Protein AF-A0A8J6BHZ6-F1 (afdb_monomer_lite)

Sequence (72 aa):
TAALECIDLGVLQIHSVQFSARLAMEGRVNEARNVALELKELIDLVMTHENKVYGVVYEDWEDSMSPIYEDL

Organism: Eleutherodactylus coqui (NCBI:txid57060)

Foldseek 3Di:
DVVLVPDDLVVLLVVLCVQLVVCVVVVVLVVSLVSNVVSVVSSVVSCVVVVPDDDPVNVVSCVVCCCSHPPD

pLDDT: mean 83.04, std 9.06, range [47.03, 95.06]

Radius of gyration: 12.39 Å; chains: 1; bounding box: 34×17×33 Å

Secondary structure (DSSP, 8-state):
-HHHHT--HHHHHHHHHHHHHHHHHTT-HHHHHHHHHHHHHHHHHHHHHTTPPP-HHHHHHHHHHHHHHT--

Structure (mmCIF, N/CA/C/O backbone):
data_AF-A0A8J6BHZ6-F1
#
_entry.id   AF-A0A8J6BHZ6-F1
#
loop_
_atom_site.group_PDB
_atom_site.id
_atom_site.type_symbol
_atom_site.label_atom_id
_atom_site.label_alt_id
_atom_site.label_comp_id
_atom_site.label_asym_id
_atom_site.label_entity_id
_atom_site.label_seq_id
_atom_site.pdbx_PDB_ins_code
_atom_site.Cartn_x
_atom_site.Cartn_y
_atom_site.Cartn_z
_atom_site.occupancy
_atom_site.B_iso_or_equiv
_atom_site.auth_seq_id
_atom_site.auth_comp_id
_atom_site.auth_asym_id
_atom_site.auth_atom_id
_atom_site.pdbx_PDB_model_num
ATOM 1 N N . THR A 1 1 ? 17.639 9.466 -6.273 1.00 59.25 1 THR A N 1
ATOM 2 C CA . THR A 1 1 ? 17.732 8.470 -7.358 1.00 59.25 1 THR A CA 1
ATOM 3 C C . THR A 1 1 ? 18.507 7.242 -6.916 1.00 59.25 1 THR A C 1
ATOM 5 O O . THR A 1 1 ? 17.861 6.221 -6.810 1.00 59.25 1 THR A O 1
ATOM 8 N N . ALA A 1 2 ? 19.770 7.323 -6.468 1.00 67.62 2 ALA A N 1
ATOM 9 C CA . ALA A 1 2 ? 20.517 6.139 -5.980 1.00 67.62 2 ALA A CA 1
ATOM 10 C C . ALA A 1 2 ? 19.818 5.310 -4.871 1.00 67.62 2 ALA A C 1
ATOM 12 O O . ALA A 1 2 ? 19.976 4.101 -4.804 1.00 67.62 2 ALA A O 1
ATOM 13 N N . ALA A 1 3 ? 19.024 5.946 -3.999 1.00 72.00 3 ALA A N 1
ATOM 14 C CA . ALA A 1 3 ? 18.238 5.230 -2.988 1.00 72.00 3 ALA A CA 1
ATOM 15 C C . ALA A 1 3 ? 17.066 4.423 -3.580 1.00 72.00 3 ALA A C 1
ATOM 17 O O . ALA A 1 3 ? 16.715 3.394 -3.021 1.00 72.00 3 ALA A O 1
ATOM 18 N N . LEU A 1 4 ? 16.479 4.881 -4.694 1.00 75.56 4 LEU A N 1
ATOM 19 C CA . LEU A 1 4 ? 15.385 4.188 -5.385 1.00 75.56 4 LEU A CA 1
ATOM 20 C C . LEU A 1 4 ? 15.908 2.971 -6.157 1.00 75.56 4 LEU A C 1
ATOM 22 O O . LEU A 1 4 ? 15.264 1.936 -6.131 1.00 75.56 4 LEU A O 1
ATOM 26 N N . GLU A 1 5 ? 17.101 3.068 -6.753 1.00 73.56 5 GLU A N 1
ATOM 27 C CA . GLU A 1 5 ? 17.767 1.960 -7.468 1.00 73.56 5 GLU A CA 1
ATOM 28 C C . GLU A 1 5 ? 18.112 0.764 -6.560 1.00 73.56 5 GLU A C 1
ATOM 30 O O . GLU A 1 5 ? 18.298 -0.352 -7.036 1.00 73.56 5 GLU A O 1
ATOM 35 N N . CYS A 1 6 ? 18.225 0.989 -5.247 1.00 81.00 6 CYS A N 1
ATOM 36 C CA . CYS A 1 6 ? 18.511 -0.057 -4.263 1.00 81.00 6 CYS A CA 1
ATOM 37 C C . CYS A 1 6 ? 17.247 -0.711 -3.684 1.00 81.00 6 CYS A C 1
ATOM 39 O O . CYS A 1 6 ? 17.366 -1.661 -2.906 1.00 81.00 6 CYS A O 1
ATOM 41 N N . ILE A 1 7 ? 16.057 -0.183 -3.985 1.00 82.19 7 ILE A N 1
ATOM 42 C CA . ILE A 1 7 ? 14.801 -0.702 -3.446 1.00 82.19 7 ILE A CA 1
ATOM 43 C C . ILE A 1 7 ? 14.321 -1.843 -4.335 1.00 82.19 7 ILE A C 1
ATOM 45 O O . ILE A 1 7 ? 13.901 -1.642 -5.469 1.00 82.19 7 ILE A O 1
ATOM 49 N N . ASP A 1 8 ? 14.329 -3.056 -3.786 1.00 86.25 8 ASP A N 1
ATOM 50 C CA . ASP A 1 8 ? 13.662 -4.183 -4.424 1.00 86.25 8 ASP A CA 1
ATOM 51 C C . ASP A 1 8 ? 12.140 -4.004 -4.316 1.00 86.25 8 ASP A C 1
ATOM 53 O O . ASP A 1 8 ? 11.562 -4.005 -3.225 1.00 86.25 8 ASP A O 1
ATOM 57 N N . LEU A 1 9 ? 11.495 -3.835 -5.471 1.00 83.88 9 LEU A N 1
ATOM 58 C CA . LEU A 1 9 ? 10.057 -3.611 -5.579 1.00 83.88 9 LEU A CA 1
ATOM 59 C C . LEU A 1 9 ? 9.222 -4.729 -4.934 1.00 83.88 9 LEU A C 1
ATOM 61 O O . LEU A 1 9 ? 8.222 -4.440 -4.282 1.00 83.88 9 LEU A O 1
ATOM 65 N N . GLY A 1 10 ? 9.629 -5.992 -5.088 1.00 82.81 10 GLY A N 1
ATOM 66 C CA . GLY A 1 10 ? 8.898 -7.125 -4.521 1.00 82.81 10 GLY A CA 1
ATOM 67 C C . GLY A 1 10 ? 8.985 -7.136 -2.997 1.00 82.81 10 GLY A C 1
ATOM 68 O O . GLY A 1 10 ? 7.988 -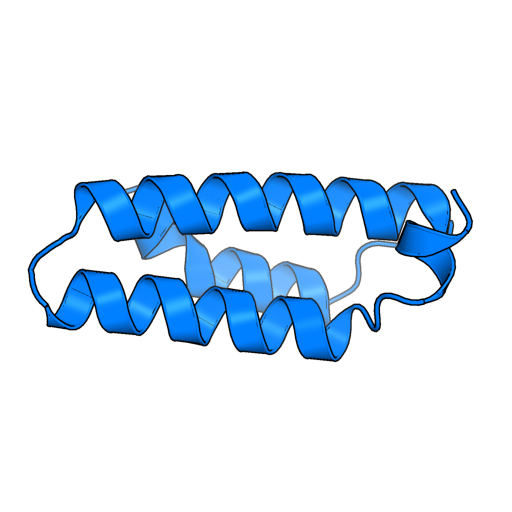7.357 -2.309 1.00 82.81 10 GLY A O 1
ATOM 69 N N . VAL A 1 11 ? 10.162 -6.818 -2.453 1.00 86.88 11 VAL A N 1
ATOM 70 C CA . VAL A 1 11 ? 10.352 -6.641 -1.005 1.00 86.88 11 VAL A CA 1
ATOM 71 C C . VAL A 1 11 ? 9.498 -5.486 -0.478 1.00 86.88 11 VAL A C 1
ATOM 73 O O . VAL A 1 11 ? 8.847 -5.627 0.560 1.00 86.88 11 VAL A O 1
ATOM 76 N N . LEU A 1 12 ? 9.449 -4.364 -1.203 1.00 87.94 12 LEU A N 1
ATOM 77 C CA . LEU A 1 12 ? 8.627 -3.212 -0.834 1.00 87.94 12 LEU A CA 1
ATOM 78 C C . LEU A 1 12 ? 7.127 -3.558 -0.810 1.00 87.94 12 LEU A C 1
ATOM 80 O O . LEU A 1 12 ? 6.445 -3.230 0.161 1.00 87.94 12 LEU A O 1
ATOM 84 N N . GLN A 1 13 ? 6.630 -4.262 -1.829 1.00 86.31 13 GLN A N 1
ATOM 85 C CA . GLN A 1 13 ? 5.237 -4.718 -1.914 1.00 86.31 13 GLN A CA 1
ATOM 86 C C . GLN A 1 13 ? 4.863 -5.686 -0.781 1.00 86.31 13 GLN A C 1
ATOM 88 O O . GLN A 1 13 ? 3.788 -5.573 -0.198 1.00 86.31 13 GLN A O 1
ATOM 93 N N . ILE A 1 14 ? 5.748 -6.620 -0.414 1.00 86.56 14 ILE A N 1
ATOM 94 C CA . ILE A 1 14 ? 5.499 -7.544 0.706 1.00 86.56 14 ILE A CA 1
ATOM 95 C C . ILE A 1 14 ? 5.415 -6.779 2.029 1.00 86.56 14 ILE A C 1
ATOM 97 O O . ILE A 1 14 ? 4.511 -7.011 2.837 1.00 86.56 14 ILE A O 1
ATOM 101 N N . HIS A 1 15 ? 6.355 -5.865 2.269 1.00 86.94 15 HIS A N 1
ATOM 102 C CA . HIS A 1 15 ? 6.383 -5.113 3.517 1.00 86.94 15 HIS A CA 1
ATOM 103 C C . HIS A 1 15 ? 5.214 -4.140 3.645 1.00 86.94 15 HIS A C 1
ATOM 105 O O . HIS A 1 15 ? 4.719 -3.958 4.759 1.00 86.94 15 HIS A O 1
ATOM 111 N N . SER A 1 16 ? 4.722 -3.570 2.542 1.00 88.12 16 SER A N 1
ATOM 112 C CA . SER A 1 16 ? 3.550 -2.694 2.590 1.00 88.12 16 SER A CA 1
ATOM 113 C C . SER A 1 16 ? 2.302 -3.408 3.084 1.00 88.12 16 SER A C 1
ATOM 115 O O . SER A 1 16 ? 1.647 -2.917 4.004 1.00 88.12 16 SER A O 1
ATOM 117 N N . VAL A 1 17 ? 2.056 -4.624 2.596 1.00 86.31 17 VAL A N 1
ATOM 118 C CA . VAL A 1 17 ? 0.969 -5.475 3.095 1.00 86.31 17 VAL A CA 1
ATOM 119 C C . VAL A 1 17 ? 1.157 -5.777 4.583 1.00 86.31 17 VAL A C 1
ATOM 121 O O . VAL A 1 17 ? 0.229 -5.623 5.377 1.00 86.31 17 VAL A O 1
ATOM 124 N N . GLN A 1 18 ? 2.366 -6.173 4.994 1.00 89.25 18 GLN A N 1
ATOM 125 C CA . GLN A 1 18 ? 2.647 -6.570 6.378 1.00 89.25 18 GLN A CA 1
ATOM 126 C C . GLN A 1 18 ? 2.459 -5.431 7.389 1.00 89.25 18 GLN A C 1
ATOM 128 O O . GLN A 1 18 ? 1.886 -5.656 8.460 1.00 89.25 18 GLN A O 1
ATOM 133 N N . PHE A 1 19 ? 2.933 -4.220 7.080 1.00 90.00 19 PHE A N 1
ATOM 134 C CA . PHE A 1 19 ? 2.805 -3.077 7.986 1.00 90.00 19 PHE A CA 1
ATOM 135 C C . PHE A 1 19 ? 1.351 -2.650 8.160 1.00 90.00 19 PHE A C 1
ATOM 137 O O . PHE A 1 19 ? 0.886 -2.510 9.295 1.00 90.00 19 PHE A O 1
ATOM 144 N N . SER A 1 20 ? 0.621 -2.491 7.057 1.00 87.31 20 SER A N 1
ATOM 145 C CA . SER A 1 20 ? -0.774 -2.060 7.107 1.00 87.31 20 SER A CA 1
ATOM 146 C C . SER A 1 20 ? -1.673 -3.123 7.739 1.00 87.31 20 SER A C 1
ATOM 148 O O . SER A 1 20 ? -2.488 -2.787 8.598 1.00 87.31 20 SER A O 1
ATOM 150 N N . ALA A 1 21 ? -1.463 -4.409 7.435 1.00 87.56 21 ALA A N 1
ATOM 151 C CA . ALA A 1 21 ? -2.192 -5.501 8.082 1.00 87.56 21 ALA A CA 1
ATOM 152 C C . ALA A 1 21 ? -1.969 -5.517 9.600 1.00 87.56 21 ALA A C 1
ATOM 154 O O . ALA A 1 21 ? -2.926 -5.623 10.367 1.00 87.56 21 ALA A O 1
ATOM 155 N N . ARG A 1 22 ? -0.720 -5.350 10.055 1.00 93.19 22 ARG A N 1
ATOM 156 C CA . ARG A 1 22 ? -0.410 -5.285 11.488 1.00 93.19 22 ARG A CA 1
ATOM 157 C C . ARG A 1 22 ? -1.141 -4.131 12.175 1.00 93.19 22 ARG A C 1
ATOM 159 O O . ARG A 1 22 ? -1.752 -4.343 13.218 1.00 93.19 22 ARG A O 1
ATOM 166 N N . LEU A 1 23 ? -1.087 -2.927 11.606 1.00 92.62 23 LEU A N 1
ATOM 167 C CA . LEU A 1 23 ? -1.760 -1.754 12.172 1.00 92.62 23 LEU A CA 1
ATOM 168 C C . LEU A 1 23 ? -3.281 -1.952 12.229 1.00 92.62 23 LEU A C 1
ATOM 170 O O . LEU A 1 23 ? -3.904 -1.634 13.242 1.00 92.62 23 LEU A O 1
ATOM 174 N N . ALA A 1 24 ? -3.872 -2.549 11.192 1.00 88.38 24 ALA A N 1
ATOM 175 C CA . ALA A 1 24 ? -5.290 -2.891 11.175 1.00 88.38 24 ALA A CA 1
ATOM 176 C C . ALA A 1 24 ? -5.648 -3.916 12.268 1.00 88.38 24 ALA A C 1
ATOM 178 O O . ALA A 1 24 ? -6.620 -3.720 12.997 1.00 88.38 24 ALA A O 1
ATOM 179 N N . MET A 1 25 ? -4.830 -4.960 12.453 1.00 89.44 25 MET A N 1
ATOM 180 C CA . MET A 1 25 ? -4.998 -5.954 13.525 1.00 89.44 25 MET A CA 1
ATOM 181 C C . MET A 1 25 ? -4.881 -5.345 14.931 1.00 89.44 25 MET A C 1
ATOM 183 O O . MET A 1 25 ? -5.521 -5.825 15.863 1.00 89.44 25 MET A O 1
ATOM 187 N N . GLU A 1 26 ? -4.093 -4.279 15.091 1.00 95.06 26 GLU A N 1
ATOM 188 C CA . GLU A 1 26 ? -3.976 -3.505 16.335 1.00 95.06 26 GLU A CA 1
ATOM 189 C C . GLU A 1 26 ? -5.162 -2.534 16.553 1.00 95.06 26 GLU A C 1
ATOM 191 O O . GLU A 1 26 ? -5.192 -1.814 17.550 1.00 95.06 26 GLU A O 1
ATOM 196 N N . GLY A 1 27 ? -6.139 -2.479 15.637 1.00 91.94 27 GLY A N 1
ATOM 197 C CA . GLY A 1 27 ? -7.250 -1.517 15.667 1.00 91.94 27 GLY A CA 1
ATOM 198 C C . GLY A 1 27 ? -6.847 -0.092 15.262 1.00 91.94 27 GLY A C 1
ATOM 199 O O . GLY A 1 27 ? -7.664 0.827 15.321 1.00 91.94 27 GLY A O 1
ATOM 200 N N . ARG A 1 28 ? -5.602 0.107 14.813 1.00 93.88 28 ARG A N 1
ATOM 201 C CA . ARG A 1 28 ? -5.018 1.394 14.392 1.00 93.88 28 ARG A CA 1
ATOM 202 C C . ARG A 1 28 ? -5.274 1.638 12.912 1.00 93.88 28 ARG A C 1
ATOM 204 O O . ARG A 1 28 ? -4.378 1.836 12.097 1.00 93.88 28 ARG A O 1
ATOM 211 N N . VAL A 1 29 ? -6.550 1.599 12.577 1.00 90.06 29 VAL A N 1
ATOM 212 C CA . VAL A 1 29 ? -7.055 1.497 11.213 1.00 90.06 29 VAL A CA 1
ATOM 213 C C . VAL A 1 29 ? -6.710 2.722 10.346 1.00 90.06 29 VAL A C 1
ATOM 215 O O . VAL A 1 29 ? -6.265 2.573 9.212 1.00 90.06 29 VAL A O 1
ATOM 218 N N . ASN A 1 30 ? -6.789 3.935 10.902 1.00 90.44 30 ASN A N 1
ATOM 219 C CA . ASN A 1 30 ? -6.374 5.155 10.193 1.00 90.44 30 ASN A CA 1
ATOM 220 C C . ASN A 1 30 ? -4.864 5.191 9.911 1.00 90.44 30 ASN A C 1
ATOM 222 O O . ASN A 1 30 ? -4.431 5.680 8.873 1.00 90.44 30 ASN A O 1
ATOM 226 N N . GLU A 1 31 ? -4.054 4.664 10.829 1.00 93.56 31 GLU A N 1
ATOM 227 C CA . GLU A 1 31 ? -2.603 4.597 10.641 1.00 93.56 31 GLU A CA 1
ATOM 228 C C . GLU A 1 31 ? -2.241 3.543 9.595 1.00 93.56 31 GLU A C 1
ATOM 230 O O . GLU A 1 31 ? -1.378 3.793 8.757 1.00 93.56 31 GLU A O 1
ATOM 235 N N . ALA A 1 32 ? -2.945 2.404 9.593 1.00 90.94 32 ALA A N 1
ATOM 236 C CA . ALA A 1 32 ? -2.817 1.384 8.555 1.00 90.94 32 ALA A CA 1
ATOM 237 C C . ALA A 1 32 ? -3.049 1.972 7.160 1.00 90.94 32 ALA A C 1
ATOM 239 O O . ALA A 1 32 ? -2.248 1.722 6.257 1.00 90.94 32 ALA A O 1
ATOM 240 N N . ARG A 1 33 ? -4.102 2.789 7.016 1.00 89.75 33 ARG A N 1
ATOM 241 C CA . ARG A 1 33 ? -4.445 3.493 5.777 1.00 89.75 33 ARG A CA 1
ATOM 242 C C . ARG A 1 33 ? -3.361 4.474 5.346 1.00 89.75 33 ARG A C 1
ATOM 244 O O . ARG A 1 33 ? -2.921 4.413 4.203 1.00 89.75 33 ARG A O 1
ATOM 251 N N . ASN A 1 34 ? -2.906 5.345 6.247 1.00 91.62 34 ASN A N 1
ATOM 252 C CA . ASN A 1 34 ? -1.872 6.331 5.921 1.00 91.62 34 ASN A CA 1
ATOM 253 C C . ASN A 1 34 ? -0.575 5.653 5.462 1.00 91.62 34 ASN A C 1
ATOM 255 O O . ASN A 1 34 ? -0.053 5.989 4.405 1.00 91.62 34 ASN A O 1
ATOM 259 N N . VAL A 1 35 ? -0.113 4.640 6.204 1.00 90.69 35 VAL A N 1
ATOM 260 C CA . VAL A 1 35 ? 1.082 3.865 5.836 1.00 90.69 35 VAL A CA 1
ATOM 261 C C . VAL A 1 35 ? 0.896 3.176 4.490 1.00 90.69 35 VAL A C 1
ATOM 263 O O . VAL A 1 35 ? 1.806 3.169 3.665 1.00 90.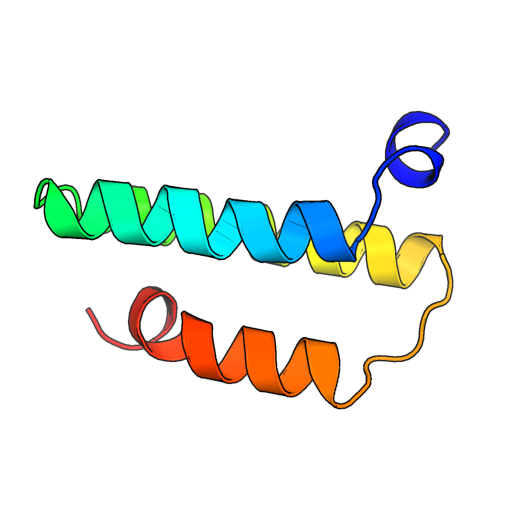69 35 VAL A O 1
ATOM 266 N N . ALA A 1 36 ? -0.286 2.614 4.243 1.00 88.62 36 ALA A N 1
ATOM 267 C CA . ALA A 1 36 ? -0.559 1.962 2.978 1.00 88.62 36 ALA A CA 1
ATOM 268 C C . ALA A 1 36 ? -0.438 2.962 1.810 1.00 88.62 36 ALA A C 1
ATOM 270 O O . ALA A 1 36 ? 0.090 2.594 0.760 1.00 88.62 36 ALA A O 1
ATOM 271 N N . LEU A 1 37 ? -0.978 4.182 1.961 1.00 90.00 37 LEU A N 1
ATOM 272 C CA . LEU A 1 37 ? -0.979 5.217 0.919 1.00 90.00 37 LEU A CA 1
ATOM 273 C C . LEU A 1 37 ? 0.437 5.732 0.646 1.00 90.00 37 LEU A C 1
ATOM 275 O O . LEU A 1 37 ? 0.847 5.791 -0.509 1.00 90.00 37 LEU A O 1
ATOM 279 N N . GLU A 1 38 ? 1.210 6.011 1.697 1.00 91.12 38 GLU A N 1
ATOM 280 C CA . GLU A 1 38 ? 2.620 6.408 1.574 1.00 91.12 38 GLU A CA 1
ATOM 281 C C . GLU A 1 38 ? 3.448 5.335 0.846 1.00 91.12 38 GLU A C 1
ATOM 283 O O . GLU A 1 38 ? 4.302 5.641 0.011 1.00 91.12 38 GLU A O 1
ATOM 288 N N . LEU A 1 39 ? 3.179 4.056 1.124 1.00 89.44 39 LEU A N 1
ATOM 289 C CA . LEU A 1 39 ? 3.862 2.951 0.455 1.00 89.44 39 LEU A CA 1
ATOM 290 C C . LEU A 1 39 ? 3.400 2.769 -0.994 1.00 89.44 39 LEU A C 1
ATOM 292 O O . LEU A 1 39 ? 4.236 2.445 -1.835 1.00 89.44 39 LEU A O 1
ATOM 296 N N . LYS A 1 40 ? 2.124 3.027 -1.310 1.00 88.19 40 LYS A N 1
ATOM 297 C CA . LYS A 1 40 ? 1.629 3.062 -2.695 1.00 88.19 40 LYS A CA 1
ATOM 298 C C . LYS A 1 40 ? 2.349 4.139 -3.509 1.00 88.19 40 LYS A C 1
ATOM 300 O O . LYS A 1 40 ? 2.895 3.833 -4.565 1.00 88.19 40 LYS A O 1
ATOM 305 N N . GLU A 1 41 ? 2.454 5.353 -2.971 1.00 90.00 41 GLU A N 1
ATOM 306 C CA . GLU A 1 41 ? 3.191 6.450 -3.614 1.00 90.00 41 GLU A CA 1
ATOM 307 C C . GLU A 1 41 ? 4.672 6.101 -3.842 1.00 90.00 41 GLU A C 1
ATOM 309 O O . GLU A 1 41 ? 5.229 6.393 -4.903 1.00 90.00 41 GLU A O 1
ATOM 314 N N . LEU A 1 42 ? 5.321 5.440 -2.876 1.00 89.69 42 LEU A N 1
ATOM 315 C CA . LEU A 1 42 ? 6.709 4.998 -3.029 1.00 89.69 42 LEU A CA 1
ATOM 316 C C . LEU A 1 42 ? 6.859 3.915 -4.108 1.00 89.69 42 LEU A C 1
ATOM 318 O O . LEU A 1 42 ? 7.814 3.961 -4.884 1.00 89.69 42 LEU A O 1
ATOM 322 N N . ILE A 1 43 ? 5.933 2.956 -4.176 1.00 88.06 43 ILE A N 1
ATOM 323 C CA . ILE A 1 43 ? 5.918 1.908 -5.206 1.00 88.06 43 ILE A CA 1
ATOM 324 C C . ILE A 1 43 ? 5.763 2.541 -6.594 1.00 88.06 43 ILE A C 1
ATOM 326 O O . ILE A 1 43 ? 6.536 2.208 -7.492 1.00 88.06 43 ILE A O 1
ATOM 330 N N . ASP A 1 44 ? 4.847 3.496 -6.763 1.00 87.69 44 ASP A N 1
ATOM 331 C CA . ASP A 1 44 ? 4.659 4.213 -8.031 1.00 87.69 44 ASP A CA 1
ATOM 332 C C . ASP A 1 44 ? 5.911 5.001 -8.440 1.00 87.69 44 ASP A C 1
ATOM 334 O O . ASP A 1 44 ? 6.308 5.010 -9.612 1.00 87.69 44 ASP A O 1
ATOM 338 N N . LEU A 1 45 ? 6.592 5.614 -7.467 1.00 89.38 45 LEU A N 1
ATOM 339 C CA . LEU A 1 45 ? 7.848 6.321 -7.698 1.00 89.38 45 LEU A CA 1
ATOM 340 C C . LEU A 1 45 ? 8.971 5.372 -8.148 1.00 89.38 45 LEU A C 1
ATOM 342 O O . LEU A 1 45 ? 9.704 5.702 -9.083 1.00 89.38 45 LEU A O 1
ATOM 346 N N . VAL A 1 46 ? 9.108 4.201 -7.513 1.00 87.50 46 VAL A N 1
ATOM 347 C CA . VAL A 1 46 ? 10.098 3.175 -7.893 1.00 87.50 46 VAL A CA 1
ATOM 348 C C . VAL A 1 46 ? 9.781 2.610 -9.279 1.00 87.50 46 VAL A C 1
ATOM 350 O O . VAL A 1 46 ? 10.670 2.557 -10.125 1.00 87.50 46 VAL A O 1
ATOM 353 N N . MET A 1 47 ? 8.519 2.275 -9.556 1.00 85.38 47 MET A N 1
ATOM 354 C CA . MET A 1 47 ? 8.065 1.785 -10.865 1.00 85.38 47 MET A CA 1
ATOM 355 C C . MET A 1 47 ? 8.384 2.772 -11.991 1.00 85.38 47 MET A C 1
ATOM 357 O O . MET A 1 47 ? 8.966 2.392 -13.011 1.00 85.38 47 MET A O 1
ATOM 361 N N . THR A 1 48 ? 8.070 4.052 -11.771 1.00 86.19 48 THR A N 1
ATOM 362 C CA . THR A 1 48 ? 8.370 5.137 -12.714 1.00 86.19 48 THR A CA 1
ATOM 363 C C . THR A 1 48 ? 9.876 5.300 -12.911 1.00 86.19 48 THR A C 1
ATOM 365 O O . THR A 1 48 ? 10.340 5.469 -14.038 1.00 86.19 48 THR A O 1
ATOM 368 N N . HIS A 1 49 ? 10.657 5.240 -11.828 1.00 84.25 49 HIS A N 1
ATOM 369 C CA . HIS A 1 49 ? 12.108 5.404 -11.882 1.00 84.25 49 HIS A CA 1
ATOM 370 C C . HIS A 1 49 ? 12.806 4.261 -12.627 1.00 84.25 49 HIS A C 1
ATOM 372 O O . HIS A 1 49 ? 13.703 4.512 -13.430 1.00 84.25 49 HIS A O 1
ATOM 378 N N . GLU A 1 50 ? 12.377 3.022 -12.393 1.00 81.25 50 GLU A N 1
ATOM 379 C CA . GLU A 1 50 ? 12.941 1.824 -13.021 1.00 81.25 50 GLU A CA 1
ATOM 380 C C . GLU A 1 50 ? 12.370 1.548 -14.422 1.00 81.25 50 GLU A C 1
ATOM 382 O O . GLU A 1 50 ? 12.759 0.572 -15.067 1.00 81.25 50 GLU A O 1
ATOM 387 N N . ASN A 1 51 ? 11.459 2.402 -14.907 1.00 79.00 51 ASN A N 1
ATOM 388 C CA . ASN A 1 51 ? 10.738 2.241 -16.171 1.00 79.00 51 ASN A CA 1
ATOM 389 C C . ASN A 1 51 ? 10.062 0.858 -16.283 1.00 79.00 51 ASN A 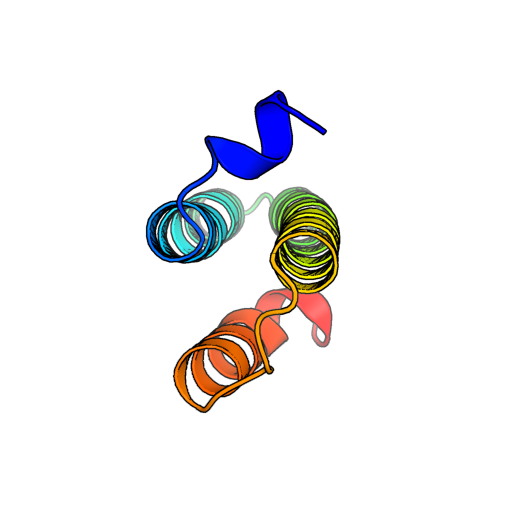C 1
ATOM 391 O O . ASN A 1 51 ? 10.019 0.243 -17.354 1.00 79.00 51 ASN A O 1
ATOM 395 N N . LYS A 1 52 ? 9.582 0.342 -15.144 1.00 76.00 52 LYS A N 1
ATOM 396 C CA . LYS A 1 52 ? 8.879 -0.936 -15.060 1.00 76.00 52 LYS A CA 1
ATOM 397 C C . LYS A 1 52 ? 7.431 -0.735 -15.478 1.00 76.00 52 LYS A C 1
ATOM 399 O O . LYS A 1 52 ? 6.765 0.206 -15.057 1.00 76.00 52 LYS A O 1
ATOM 404 N N . VAL A 1 53 ? 6.940 -1.642 -16.314 1.00 72.62 53 VAL A N 1
ATOM 405 C CA . VAL A 1 53 ? 5.532 -1.662 -16.711 1.00 72.62 53 VAL A CA 1
ATOM 406 C C . VAL A 1 53 ? 4.734 -2.303 -15.583 1.00 72.62 53 VAL A C 1
ATOM 408 O O . VAL A 1 53 ? 5.115 -3.370 -15.095 1.00 72.62 53 VAL A O 1
ATOM 411 N N . TYR A 1 54 ? 3.639 -1.657 -15.181 1.00 69.31 54 TYR A N 1
ATOM 412 C CA . TYR A 1 54 ? 2.639 -2.258 -14.303 1.00 69.31 54 TYR A CA 1
ATOM 413 C C . TYR A 1 54 ? 2.196 -3.594 -14.908 1.00 69.31 54 TYR A C 1
ATOM 415 O O . TYR A 1 54 ? 1.753 -3.659 -16.052 1.00 69.31 54 TYR A O 1
ATOM 423 N N . GLY A 1 55 ? 2.435 -4.676 -14.176 1.00 71.31 55 GLY A N 1
ATOM 424 C CA . GLY A 1 55 ? 2.092 -6.030 -14.595 1.00 71.31 55 GLY A CA 1
ATOM 425 C C . GLY A 1 55 ? 1.163 -6.679 -13.583 1.00 71.31 55 GLY A C 1
ATOM 426 O O . GLY A 1 55 ? 0.943 -6.128 -12.509 1.00 71.31 55 GLY A O 1
ATOM 427 N N . VAL A 1 56 ? 0.706 -7.891 -13.898 1.00 71.75 56 VAL A N 1
ATOM 428 C CA . VAL A 1 56 ? -0.258 -8.669 -13.094 1.00 71.75 56 VAL A CA 1
ATOM 429 C C . VAL A 1 56 ? 0.093 -8.695 -11.599 1.00 71.75 56 VAL A C 1
ATOM 431 O O . VAL A 1 56 ? -0.777 -8.555 -10.761 1.00 71.75 56 VAL A O 1
ATOM 434 N N . VAL A 1 57 ? 1.382 -8.777 -11.247 1.00 71.88 57 VAL A N 1
ATOM 435 C CA . VAL A 1 57 ? 1.838 -8.792 -9.843 1.00 71.88 57 VAL A CA 1
ATOM 436 C C . VAL A 1 57 ? 1.559 -7.475 -9.102 1.00 71.88 57 VAL A C 1
ATOM 438 O O . VAL A 1 57 ? 1.293 -7.496 -7.905 1.00 71.88 57 VAL A O 1
ATOM 441 N N . TYR A 1 58 ? 1.642 -6.329 -9.782 1.00 76.62 58 TYR A N 1
ATOM 442 C CA . TYR A 1 58 ? 1.284 -5.039 -9.188 1.00 76.62 58 TYR A CA 1
ATOM 443 C C . TYR A 1 58 ? -0.233 -4.889 -9.070 1.00 76.62 58 TYR A C 1
ATOM 445 O O . TYR A 1 58 ? -0.695 -4.445 -8.029 1.00 76.62 58 TYR A O 1
ATOM 453 N N . GLU A 1 59 ? -0.984 -5.282 -10.100 1.00 81.50 59 GLU A N 1
ATOM 454 C CA . GLU A 1 59 ? -2.453 -5.217 -10.098 1.00 81.50 59 GLU A CA 1
ATOM 455 C C . GLU A 1 59 ? -3.036 -6.112 -8.992 1.00 81.50 59 GLU A C 1
ATOM 457 O O . GLU A 1 59 ? -3.811 -5.642 -8.167 1.00 81.50 59 GLU A O 1
ATOM 462 N N . ASP A 1 60 ? -2.562 -7.358 -8.879 1.00 80.94 60 ASP A N 1
ATOM 463 C CA . ASP A 1 60 ? -2.946 -8.282 -7.805 1.00 80.94 60 ASP A CA 1
ATOM 464 C C . ASP A 1 60 ? -2.623 -7.708 -6.412 1.00 80.94 60 ASP A C 1
ATOM 466 O O . ASP A 1 60 ? -3.386 -7.873 -5.455 1.00 80.94 60 ASP A O 1
ATOM 470 N N . TRP A 1 61 ? -1.472 -7.037 -6.276 1.00 84.25 61 TRP A N 1
ATOM 471 C CA . TRP A 1 61 ? -1.093 -6.365 -5.035 1.00 84.25 61 TRP A CA 1
ATOM 472 C C . TRP A 1 61 ? -2.029 -5.189 -4.727 1.00 84.25 61 TRP A C 1
ATOM 474 O O . TRP A 1 61 ? -2.520 -5.094 -3.599 1.00 84.25 61 TRP A O 1
ATOM 484 N N . GLU A 1 62 ? -2.299 -4.326 -5.708 1.00 83.38 62 GLU A N 1
ATOM 485 C CA . GLU A 1 62 ? -3.183 -3.167 -5.572 1.00 83.38 62 GLU A CA 1
ATOM 486 C C . GLU A 1 62 ? -4.593 -3.604 -5.160 1.00 83.38 62 GLU A C 1
ATOM 4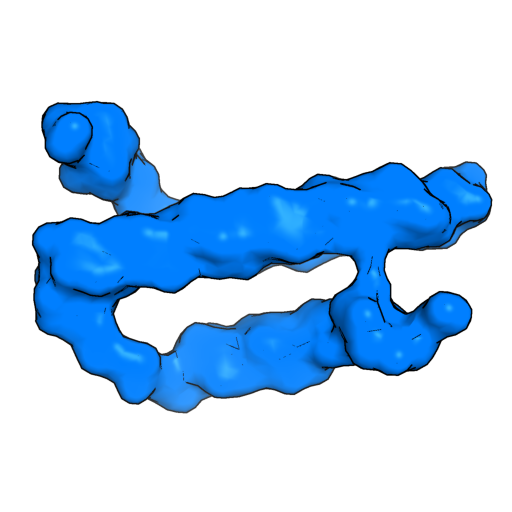88 O O . GLU A 1 62 ? -5.124 -3.092 -4.172 1.00 83.38 62 GLU A O 1
ATOM 493 N N . ASP A 1 63 ? -5.136 -4.629 -5.818 1.00 84.69 63 ASP A N 1
ATOM 494 C CA . ASP A 1 63 ? -6.427 -5.232 -5.488 1.00 84.69 63 ASP A CA 1
ATOM 495 C C . ASP A 1 63 ? -6.441 -5.790 -4.061 1.00 84.69 63 ASP A C 1
ATOM 497 O O . ASP A 1 63 ? -7.380 -5.535 -3.301 1.00 84.69 63 ASP A O 1
ATOM 501 N N . SER A 1 64 ? -5.387 -6.507 -3.651 1.00 81.00 64 SER A N 1
ATOM 502 C CA . SER A 1 64 ? -5.294 -7.076 -2.297 1.00 81.00 64 SER A CA 1
ATOM 503 C C . SER A 1 64 ? -5.255 -6.014 -1.194 1.00 81.00 64 SER A C 1
ATOM 505 O O . SER A 1 64 ? -5.684 -6.266 -0.065 1.00 81.00 64 SER A O 1
ATOM 507 N N . MET A 1 65 ? -4.749 -4.826 -1.523 1.00 81.56 65 MET A N 1
ATOM 508 C CA . MET A 1 65 ? -4.599 -3.708 -0.601 1.00 81.56 65 MET A CA 1
ATOM 509 C C . MET A 1 65 ? -5.765 -2.711 -0.684 1.00 81.56 65 MET A C 1
ATOM 511 O O . MET A 1 65 ? -5.959 -1.945 0.262 1.00 81.56 65 MET A O 1
ATOM 515 N N . SER A 1 66 ? -6.581 -2.754 -1.746 1.00 82.25 66 SER A N 1
ATOM 516 C CA . SER A 1 66 ? -7.776 -1.912 -1.940 1.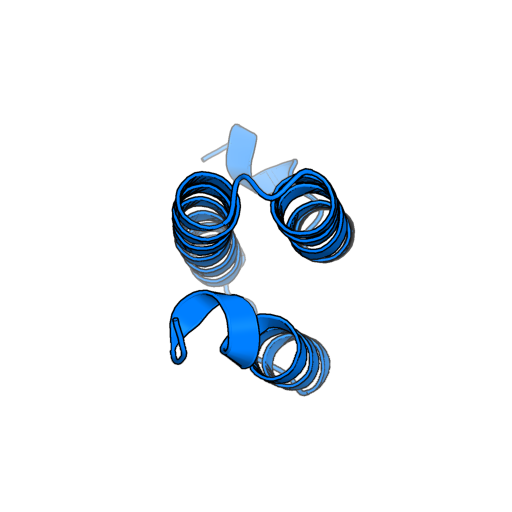00 82.25 66 SER A CA 1
ATOM 517 C C . SER A 1 66 ? -8.691 -1.802 -0.710 1.00 82.25 66 SER A C 1
ATOM 519 O O . SER A 1 66 ? -9.085 -0.674 -0.396 1.00 82.25 66 SER A O 1
ATOM 521 N N . PRO A 1 67 ? -8.932 -2.859 0.102 1.00 81.75 67 PRO A N 1
ATOM 522 C CA . PRO A 1 67 ? -9.787 -2.738 1.285 1.00 81.75 67 PRO A CA 1
ATOM 523 C C . PRO A 1 67 ? -9.200 -1.838 2.384 1.00 81.75 67 PRO A C 1
ATOM 525 O O . PRO A 1 67 ? -9.913 -1.423 3.287 1.00 81.75 67 PRO A O 1
ATOM 528 N N . ILE A 1 68 ? -7.898 -1.541 2.342 1.00 77.44 68 ILE A N 1
ATOM 529 C CA . ILE A 1 68 ? -7.231 -0.619 3.273 1.00 77.44 68 ILE A CA 1
ATOM 530 C C . ILE A 1 68 ? -7.343 0.832 2.772 1.00 77.44 68 ILE A C 1
ATOM 532 O O . ILE A 1 68 ? -7.341 1.771 3.571 1.00 77.44 68 ILE A O 1
ATOM 536 N N . TYR A 1 69 ? -7.435 1.024 1.452 1.00 71.75 69 TYR A N 1
ATOM 537 C CA . TYR A 1 69 ? -7.435 2.331 0.790 1.00 71.75 69 TYR A CA 1
ATO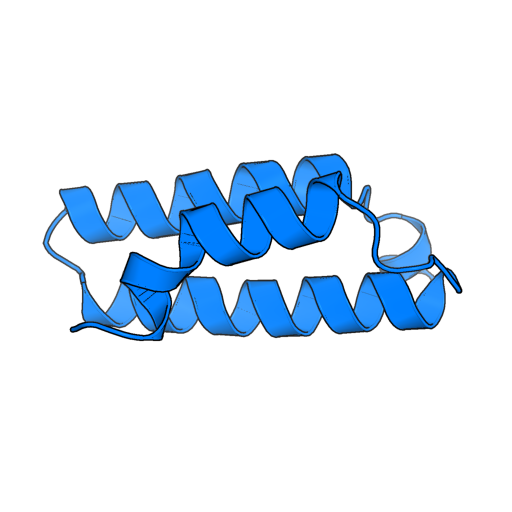M 538 C C . TYR A 1 69 ? -8.827 2.925 0.584 1.00 71.75 69 TYR A C 1
ATOM 540 O O . TYR A 1 69 ? -9.022 4.128 0.812 1.00 71.75 69 TYR A O 1
ATOM 548 N N . GLU A 1 70 ? -9.747 2.095 0.094 1.00 69.94 70 GLU A N 1
ATOM 549 C CA . GLU A 1 70 ? -11.003 2.524 -0.525 1.00 69.94 70 GLU A CA 1
ATOM 550 C C . GLU A 1 70 ? -12.191 2.425 0.429 1.00 69.94 70 GLU A C 1
ATOM 552 O O . GLU A 1 70 ? -13.054 3.297 0.380 1.00 69.94 70 GLU A O 1
ATOM 557 N N . ASP A 1 71 ? -12.184 1.463 1.357 1.00 57.59 71 ASP A N 1
ATOM 558 C CA . ASP A 1 71 ? -13.299 1.236 2.278 1.00 57.59 71 ASP A CA 1
ATOM 559 C C . ASP A 1 71 ? -12.850 1.153 3.737 1.00 57.59 71 ASP A C 1
ATOM 561 O O . ASP A 1 71 ? -12.568 0.074 4.255 1.00 57.59 71 ASP A O 1
ATOM 565 N N . LEU A 1 72 ? -12.875 2.324 4.388 1.00 47.03 72 LEU A N 1
ATOM 566 C CA . LEU A 1 72 ? -13.038 2.543 5.830 1.00 47.03 72 LEU A CA 1
ATOM 567 C C . LEU A 1 72 ? -13.802 3.844 6.086 1.00 47.03 72 LEU A C 1
ATOM 569 O O . LEU A 1 72 ? -13.327 4.906 5.608 1.00 47.03 72 LEU A O 1
#